Protein AF-A0A8J3J3B7-F1 (afdb_monomer_lite)

Foldseek 3Di:
DDDPPPQDPQPRNPQWDKDWDWDADPNDIFIFIFIAGRPPRHDNVVRVPDPRPRPGPPDDD

Radius of gyration: 15.86 Å; chains: 1; bounding box: 28×25×55 Å

Sequence (61 aa):
MSAPSTVCGTCLGSGEVLHIRSTVVDGRYRTLQGFEPCPRCGDPDEAAQRPTLGQESTGTD

Secondary structure (DSSP, 8-state):
-PPP--S-TTTTTSSEEEEEEEEEETTEEEEEEEEEE-TTT--HHHHTTS-----------

Organism: NCBI:txid519421

Structure (mmCIF, N/CA/C/O backbone):
data_AF-A0A8J3J3B7-F1
#
_entry.id   AF-A0A8J3J3B7-F1
#
loop_
_atom_site.group_PDB
_atom_site.id
_atom_site.type_symbol
_atom_site.label_atom_id
_atom_site.label_alt_id
_atom_site.label_comp_id
_atom_site.label_asym_id
_atom_site.label_entity_id
_atom_site.label_seq_id
_atom_site.pdbx_PDB_ins_code
_atom_site.Cartn_x
_atom_site.Cartn_y
_atom_site.Cartn_z
_atom_site.occupancy
_atom_site.B_iso_or_equiv
_atom_site.auth_seq_id
_atom_site.auth_comp_id
_atom_site.auth_asym_id
_atom_site.auth_atom_id
_atom_site.pdbx_PDB_model_num
ATOM 1 N N . MET A 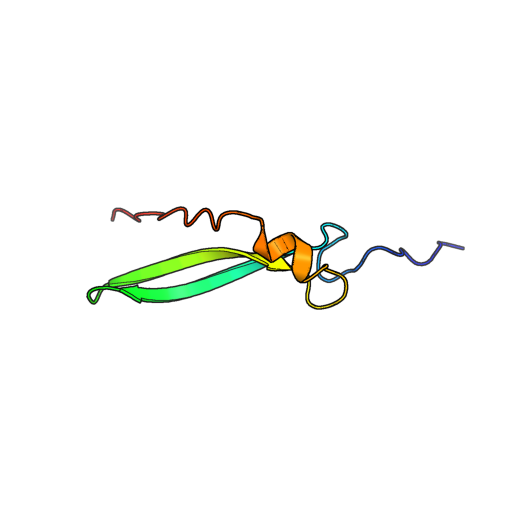1 1 ? 8.578 5.718 -32.983 1.00 39.47 1 MET A N 1
ATOM 2 C CA . MET A 1 1 ? 8.264 4.542 -32.145 1.00 39.47 1 MET A CA 1
ATOM 3 C C . MET A 1 1 ? 8.578 4.928 -30.710 1.00 39.47 1 MET A C 1
ATOM 5 O O . MET A 1 1 ? 9.743 5.159 -30.418 1.00 39.47 1 MET A O 1
ATOM 9 N N . SER A 1 2 ? 7.568 5.127 -29.863 1.00 46.47 2 SER A N 1
ATOM 10 C CA . SER A 1 2 ? 7.783 5.475 -28.452 1.00 46.47 2 SER A CA 1
ATOM 11 C C . SER A 1 2 ? 8.243 4.226 -27.704 1.00 46.47 2 SER A C 1
ATOM 13 O O . SER A 1 2 ? 7.574 3.197 -27.778 1.00 46.47 2 SER A O 1
ATOM 15 N N . ALA A 1 3 ? 9.405 4.288 -27.051 1.00 52.25 3 ALA A N 1
ATOM 16 C CA . ALA A 1 3 ? 9.913 3.188 -26.239 1.00 52.25 3 ALA A CA 1
ATOM 17 C C . ALA A 1 3 ? 8.893 2.841 -25.136 1.00 52.25 3 ALA A C 1
ATOM 19 O O . ALA A 1 3 ? 8.299 3.764 -24.569 1.00 52.25 3 ALA A O 1
ATOM 20 N N . PRO A 1 4 ? 8.664 1.552 -24.822 1.00 58.62 4 PRO A N 1
ATOM 21 C CA . PRO A 1 4 ? 7.844 1.195 -23.674 1.00 58.62 4 PRO A CA 1
ATOM 22 C C . PRO A 1 4 ? 8.496 1.807 -22.435 1.00 58.62 4 PRO A C 1
ATOM 24 O O . PRO A 1 4 ? 9.676 1.577 -22.170 1.00 58.62 4 PRO A O 1
ATOM 27 N N . SER A 1 5 ? 7.752 2.634 -21.704 1.00 61.59 5 SER A N 1
ATOM 28 C CA . SER A 1 5 ? 8.228 3.189 -20.444 1.00 61.59 5 SER A CA 1
ATOM 29 C C . SER A 1 5 ? 8.496 2.027 -19.490 1.00 61.59 5 SER A C 1
ATOM 31 O O . SER A 1 5 ? 7.561 1.392 -19.013 1.00 61.59 5 SER A O 1
ATOM 33 N N . THR A 1 6 ? 9.766 1.758 -19.193 1.00 76.56 6 THR A N 1
ATOM 34 C CA . THR A 1 6 ? 10.238 0.776 -18.196 1.00 76.56 6 THR A CA 1
ATOM 35 C C . THR A 1 6 ? 9.898 1.168 -16.754 1.00 76.56 6 THR A C 1
ATOM 37 O O . THR A 1 6 ? 10.350 0.537 -15.802 1.00 76.56 6 THR A O 1
ATOM 40 N N . VAL A 1 7 ? 9.095 2.215 -16.579 1.00 82.94 7 VAL A N 1
ATOM 41 C CA . VAL A 1 7 ? 8.636 2.705 -15.288 1.00 82.94 7 VAL A CA 1
ATOM 42 C C . VAL A 1 7 ? 7.468 1.843 -14.826 1.00 82.94 7 VAL A C 1
ATOM 44 O O . VAL A 1 7 ? 6.466 1.702 -15.528 1.00 82.94 7 VAL A O 1
ATOM 47 N N . CYS A 1 8 ? 7.578 1.275 -13.627 1.00 86.00 8 CYS A N 1
ATOM 48 C CA . CYS A 1 8 ? 6.480 0.545 -13.011 1.00 86.00 8 CYS A CA 1
ATOM 49 C C . CYS A 1 8 ? 5.286 1.485 -12.791 1.00 86.00 8 CYS A C 1
ATOM 51 O O . CYS A 1 8 ? 5.364 2.420 -11.998 1.00 86.00 8 CYS A O 1
ATOM 53 N N . GLY A 1 9 ? 4.162 1.224 -13.465 1.00 87.38 9 GLY A N 1
ATOM 54 C CA . GLY A 1 9 ? 2.961 2.062 -13.366 1.00 87.38 9 GLY A CA 1
ATOM 55 C C . GLY A 1 9 ? 2.286 2.046 -11.989 1.00 87.38 9 GLY A C 1
ATOM 56 O O . GLY A 1 9 ? 1.480 2.920 -11.701 1.00 87.38 9 GLY A O 1
ATOM 57 N N . THR A 1 10 ? 2.612 1.077 -11.128 1.00 88.56 10 THR A N 1
ATOM 58 C CA . THR A 1 10 ? 2.037 0.969 -9.776 1.00 88.56 10 THR A CA 1
ATOM 59 C C . THR A 1 10 ? 2.679 1.941 -8.786 1.00 88.56 10 THR A C 1
ATOM 61 O O . THR A 1 10 ? 1.973 2.514 -7.967 1.00 88.56 10 THR A O 1
ATOM 64 N N . CYS A 1 11 ? 3.996 2.144 -8.862 1.00 90.00 11 CYS A N 1
ATOM 65 C CA . CYS A 1 11 ? 4.731 3.081 -7.999 1.00 90.00 11 CYS A CA 1
ATOM 66 C C . CYS A 1 11 ? 5.260 4.309 -8.744 1.00 90.00 11 CYS 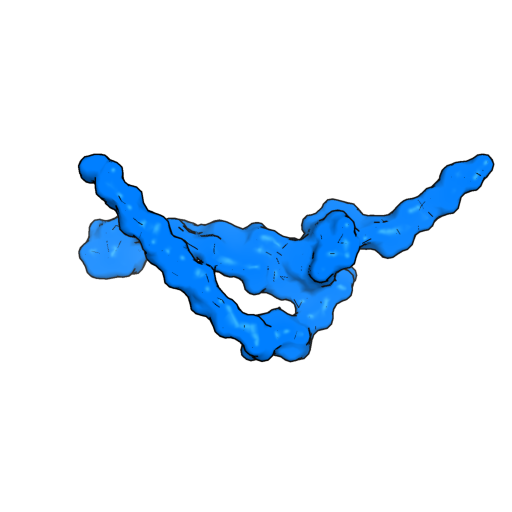A C 1
ATOM 68 O O . CYS A 1 11 ? 5.961 5.131 -8.168 1.00 90.00 11 CYS A O 1
ATOM 70 N N . LEU A 1 12 ? 4.985 4.420 -10.045 1.00 89.25 12 LEU A N 1
ATOM 71 C CA . LEU A 1 12 ? 5.492 5.491 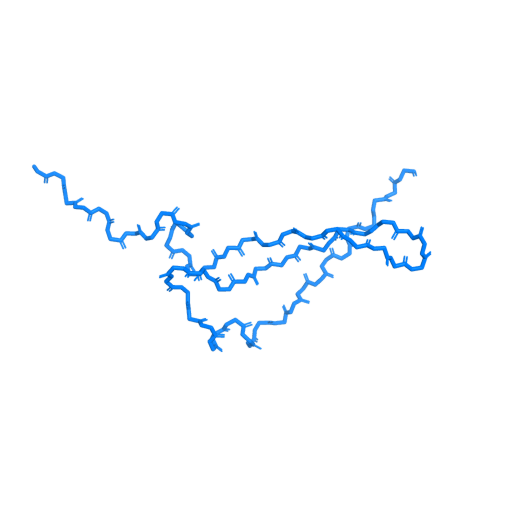-10.907 1.00 89.25 12 LEU A CA 1
ATOM 72 C C . LEU A 1 12 ? 7.029 5.614 -10.873 1.00 89.25 12 LEU A C 1
ATOM 74 O O . LEU A 1 12 ? 7.579 6.688 -11.096 1.00 89.25 12 LEU A O 1
ATOM 78 N N . GLY A 1 13 ? 7.722 4.500 -10.609 1.00 87.00 13 GLY A N 1
ATOM 79 C CA . GLY A 1 13 ? 9.184 4.431 -10.547 1.00 87.00 13 GLY A CA 1
ATOM 80 C C . GLY A 1 13 ? 9.807 4.754 -9.188 1.00 87.00 13 GLY A C 1
ATOM 81 O O . GLY A 1 13 ? 11.028 4.723 -9.094 1.00 87.00 13 GLY A O 1
ATOM 82 N N . SER A 1 14 ? 9.019 5.023 -8.141 1.00 87.12 14 SER A N 1
ATOM 83 C CA . SER A 1 14 ? 9.557 5.311 -6.799 1.00 87.12 14 SER A CA 1
ATOM 84 C C . SER A 1 14 ? 10.075 4.076 -6.055 1.00 87.12 14 SER A C 1
ATOM 86 O O . SER A 1 14 ? 10.810 4.217 -5.087 1.00 87.12 14 SER A O 1
ATOM 88 N N . GLY A 1 15 ? 9.650 2.874 -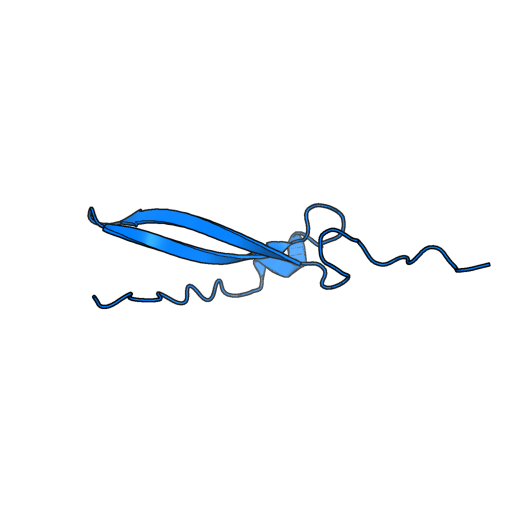6.463 1.00 88.81 15 GLY A N 1
ATOM 89 C CA . GLY A 1 15 ? 9.909 1.636 -5.721 1.00 88.81 15 GLY A CA 1
ATOM 90 C C . GLY A 1 15 ? 8.971 1.407 -4.528 1.00 88.81 15 GLY A C 1
ATOM 91 O O . GLY A 1 15 ? 8.958 0.308 -3.984 1.00 88.81 15 GLY A O 1
ATOM 92 N N . GLU A 1 16 ? 8.108 2.367 -4.187 1.00 90.75 16 GLU A N 1
ATOM 93 C CA . GLU A 1 16 ? 7.218 2.321 -3.018 1.00 90.75 16 GLU A CA 1
ATOM 94 C C . GLU A 1 16 ? 5.785 2.764 -3.354 1.00 90.75 16 GLU A C 1
ATOM 96 O O . GLU A 1 16 ? 5.529 3.461 -4.337 1.00 90.75 16 GLU A O 1
ATOM 101 N N . VAL A 1 17 ? 4.826 2.371 -2.522 1.00 90.88 17 VAL A N 1
ATOM 102 C CA . VAL A 1 17 ? 3.424 2.798 -2.596 1.00 90.88 17 VAL A CA 1
ATOM 103 C C . VAL A 1 17 ? 2.966 3.337 -1.246 1.00 90.88 17 VAL A C 1
ATOM 105 O O . VAL A 1 17 ? 3.381 2.846 -0.199 1.00 90.88 17 VAL A O 1
ATOM 108 N N . LEU A 1 18 ? 2.096 4.348 -1.261 1.00 89.38 18 LEU A N 1
ATOM 109 C CA . LEU A 1 18 ? 1.457 4.840 -0.044 1.00 89.38 18 LEU A CA 1
ATOM 110 C C . LEU A 1 18 ? 0.378 3.846 0.399 1.00 89.38 18 LEU A C 1
ATOM 112 O O . LEU A 1 18 ? -0.581 3.595 -0.332 1.00 89.38 18 LEU A O 1
ATOM 116 N N . HIS A 1 19 ? 0.511 3.321 1.610 1.00 88.00 19 HIS A N 1
ATOM 117 C CA . HIS A 1 19 ? -0.491 2.504 2.272 1.00 88.00 19 HIS A CA 1
ATOM 118 C C . HIS A 1 19 ? -1.206 3.339 3.337 1.00 88.00 19 HIS A C 1
ATOM 120 O O . HIS A 1 19 ? -0.583 3.903 4.237 1.00 88.00 19 HIS A O 1
ATOM 126 N N . ILE A 1 20 ? -2.535 3.399 3.246 1.00 89.88 20 ILE A N 1
ATOM 127 C CA . ILE A 1 20 ? -3.394 4.062 4.228 1.00 89.88 20 ILE A CA 1
ATOM 128 C C . ILE A 1 20 ? -4.289 3.008 4.876 1.00 89.88 20 ILE A C 1
ATOM 130 O O . ILE A 1 20 ? -5.006 2.295 4.176 1.00 89.88 20 ILE A O 1
ATOM 134 N N . ARG A 1 21 ? -4.258 2.899 6.208 1.00 89.69 21 ARG A N 1
ATOM 135 C CA . ARG A 1 21 ? -5.130 1.993 6.970 1.00 89.69 21 ARG A CA 1
ATOM 136 C C . ARG A 1 21 ? -5.848 2.744 8.076 1.00 89.69 21 ARG A C 1
ATOM 138 O O . ARG A 1 21 ? -5.244 3.543 8.786 1.00 89.69 21 ARG A O 1
ATOM 145 N N . SER A 1 22 ? -7.123 2.436 8.261 1.00 91.38 22 SER A N 1
ATOM 146 C CA . SER A 1 22 ? -7.888 2.892 9.419 1.00 91.38 22 SER A CA 1
ATOM 147 C C . SER A 1 22 ? -7.914 1.794 10.474 1.00 91.38 22 SER A C 1
ATOM 149 O O . SER A 1 22 ? -8.141 0.627 10.163 1.00 91.38 22 SER A O 1
ATOM 151 N N . THR A 1 23 ? -7.676 2.166 11.725 1.00 90.19 23 THR A N 1
ATOM 152 C CA . THR A 1 23 ? -7.729 1.259 12.873 1.00 90.19 23 THR A CA 1
ATOM 153 C C . THR A 1 23 ? -8.422 1.941 14.047 1.00 90.19 23 THR A C 1
ATOM 155 O O . THR A 1 23 ? -8.549 3.165 14.074 1.00 90.19 23 THR A O 1
ATOM 158 N N . VAL A 1 24 ? -8.889 1.158 15.015 1.00 93.88 24 VAL A N 1
ATOM 159 C CA . VAL A 1 24 ? -9.460 1.672 16.261 1.00 93.88 24 VAL A CA 1
ATOM 160 C C . VAL A 1 24 ? -8.437 1.471 17.371 1.00 93.88 24 VAL A C 1
ATOM 162 O O . VAL A 1 24 ? -8.066 0.341 17.675 1.00 93.88 24 VAL A O 1
ATOM 165 N N . VAL A 1 25 ? -7.990 2.570 17.978 1.00 89.38 25 VAL A N 1
ATOM 166 C CA . VAL A 1 25 ? -7.073 2.574 19.128 1.00 89.38 25 VAL A CA 1
ATOM 167 C C . VAL A 1 25 ? -7.763 3.325 20.255 1.00 89.38 25 VAL A C 1
ATOM 169 O O . VAL A 1 25 ? -8.212 4.454 20.055 1.00 89.38 25 VAL A O 1
ATOM 172 N N . ASP A 1 26 ? -7.901 2.683 21.415 1.00 91.75 26 ASP A N 1
ATOM 173 C CA . ASP A 1 26 ? -8.591 3.234 22.591 1.00 91.75 26 ASP A CA 1
ATOM 174 C C . ASP A 1 26 ? -10.012 3.746 22.287 1.00 91.75 26 ASP A C 1
ATOM 176 O O . ASP A 1 26 ? -10.440 4.803 22.749 1.00 91.75 26 ASP A O 1
ATOM 180 N N . GLY A 1 27 ? -10.748 3.011 21.445 1.00 92.50 27 GLY A N 1
ATOM 181 C CA . GLY A 1 27 ? -12.120 3.357 21.053 1.00 92.50 27 GLY A CA 1
ATOM 182 C C . GLY A 1 27 ? -12.237 4.538 20.084 1.00 92.50 27 GLY A C 1
ATOM 183 O O . GLY A 1 27 ? -13.350 4.967 19.787 1.00 92.50 27 GLY A O 1
ATOM 184 N N . ARG A 1 28 ? -11.119 5.061 19.565 1.00 94.06 28 ARG A N 1
ATOM 185 C CA . ARG A 1 28 ? -11.092 6.149 18.579 1.00 94.06 28 ARG A CA 1
ATOM 186 C C . ARG A 1 28 ? -10.578 5.654 17.234 1.00 94.06 28 ARG A C 1
ATOM 188 O O . ARG A 1 28 ? -9.595 4.915 17.176 1.00 94.06 28 ARG A O 1
ATOM 195 N N . TYR A 1 29 ? -11.218 6.095 16.153 1.00 92.38 29 TYR A N 1
ATOM 196 C CA . TYR A 1 29 ? -10.715 5.862 14.802 1.00 92.38 29 TYR A CA 1
ATOM 197 C C . TYR A 1 29 ? -9.429 6.653 14.586 1.00 92.38 29 TYR A C 1
ATOM 199 O O . TYR A 1 29 ? -9.377 7.858 14.826 1.00 92.38 29 TYR A O 1
ATOM 207 N N . ARG A 1 30 ? -8.395 5.965 14.116 1.00 90.50 30 ARG A N 1
ATOM 208 C CA . ARG A 1 30 ? -7.122 6.550 13.712 1.00 90.50 30 ARG A CA 1
ATOM 209 C C . ARG A 1 30 ? -6.804 6.124 12.289 1.00 90.50 30 ARG A C 1
ATOM 211 O O . ARG A 1 30 ? -7.044 4.977 11.910 1.00 90.50 30 ARG A O 1
ATOM 218 N N . THR A 1 31 ? -6.231 7.042 11.523 1.00 91.25 31 THR A N 1
ATOM 219 C CA . THR A 1 31 ? -5.704 6.763 10.188 1.00 91.25 31 THR A CA 1
ATOM 220 C C . THR A 1 31 ? -4.190 6.698 10.274 1.00 91.25 31 THR A C 1
ATOM 222 O O . THR A 1 31 ? -3.548 7.643 10.720 1.00 91.25 31 THR A O 1
ATOM 225 N N . LEU A 1 32 ? -3.630 5.573 9.847 1.00 87.81 32 LEU A N 1
ATOM 226 C CA . LEU A 1 32 ? -2.200 5.352 9.725 1.00 87.81 32 LEU A CA 1
ATOM 227 C C . LEU A 1 32 ? -1.830 5.449 8.250 1.00 87.81 32 LEU A C 1
ATOM 229 O O . LEU A 1 32 ? -2.474 4.825 7.404 1.00 87.81 32 LEU A O 1
ATOM 233 N N . GLN A 1 33 ? -0.802 6.235 7.954 1.00 89.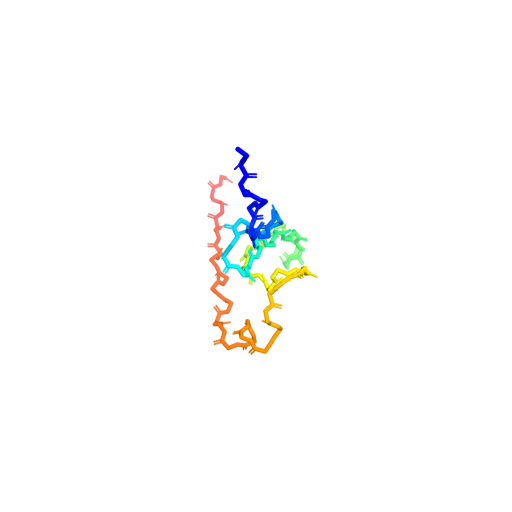94 33 GLN A N 1
ATOM 234 C CA . GLN A 1 33 ? -0.234 6.368 6.618 1.00 89.94 33 GLN A CA 1
ATOM 235 C C . GLN A 1 33 ? 1.237 5.972 6.675 1.00 89.94 33 GLN A C 1
ATOM 237 O O . GLN A 1 33 ? 1.946 6.353 7.605 1.00 89.94 33 GLN A O 1
ATOM 242 N N . GLY A 1 34 ? 1.687 5.204 5.690 1.00 87.31 34 GLY A N 1
ATOM 243 C CA . GLY A 1 34 ? 3.081 4.804 5.564 1.00 87.31 34 GLY A CA 1
ATOM 244 C C . GLY A 1 34 ? 3.402 4.388 4.138 1.00 87.31 34 GLY A C 1
ATOM 245 O O . GLY A 1 34 ? 2.509 4.006 3.387 1.00 87.31 34 GLY A O 1
ATOM 246 N N . PHE A 1 35 ? 4.669 4.480 3.756 1.00 87.94 35 PHE A N 1
ATOM 247 C CA . PHE A 1 35 ? 5.139 3.928 2.491 1.00 87.94 35 PHE A CA 1
ATOM 248 C C . PHE A 1 35 ? 5.550 2.469 2.694 1.00 87.94 35 PHE A C 1
ATOM 250 O O . PHE A 1 35 ? 6.196 2.134 3.684 1.00 87.94 35 PHE A O 1
ATOM 257 N N . GLU A 1 36 ? 5.150 1.608 1.765 1.00 88.81 36 GLU A N 1
ATOM 258 C CA . GLU A 1 36 ? 5.522 0.193 1.712 1.00 88.81 36 GLU A CA 1
ATOM 259 C C . GLU A 1 36 ? 6.192 -0.105 0.357 1.00 88.81 36 GLU A C 1
ATOM 261 O O . GLU A 1 36 ? 5.934 0.620 -0.613 1.00 88.81 36 GLU A O 1
ATOM 266 N N . PRO A 1 37 ? 7.018 -1.166 0.239 1.00 90.81 37 PRO A N 1
ATOM 267 C CA . PRO A 1 37 ? 7.569 -1.581 -1.045 1.00 90.81 37 PRO A CA 1
ATOM 268 C C . PRO A 1 37 ? 6.471 -1.737 -2.086 1.00 90.81 37 PRO A C 1
ATOM 270 O O . PRO A 1 37 ? 5.402 -2.295 -1.823 1.00 90.81 37 PRO A O 1
ATOM 273 N N . CYS A 1 38 ? 6.745 -1.294 -3.307 1.00 90.25 38 CYS A N 1
ATOM 274 C CA . CYS A 1 38 ? 5.840 -1.532 -4.410 1.00 90.25 38 CYS A CA 1
ATOM 275 C C . CYS A 1 38 ? 5.669 -3.047 -4.613 1.00 90.25 38 CYS A C 1
ATOM 277 O O . CYS A 1 38 ? 6.650 -3.732 -4.900 1.00 90.25 38 CYS A O 1
ATOM 279 N N . PRO A 1 39 ? 4.439 -3.586 -4.608 1.00 87.88 39 PRO A N 1
ATOM 280 C CA . PRO A 1 39 ? 4.209 -5.030 -4.721 1.00 87.88 39 PRO A CA 1
ATOM 281 C C . PRO A 1 39 ? 4.613 -5.619 -6.084 1.00 87.88 39 PRO A C 1
ATOM 283 O O . PRO A 1 39 ? 4.540 -6.828 -6.287 1.00 87.88 39 PRO A O 1
ATOM 286 N N . ARG A 1 40 ? 4.972 -4.771 -7.056 1.00 88.75 40 ARG A N 1
ATOM 287 C CA . ARG A 1 40 ? 5.371 -5.179 -8.409 1.00 88.75 40 ARG A CA 1
ATOM 288 C C . ARG A 1 40 ? 6.871 -5.099 -8.663 1.00 88.75 40 ARG A C 1
ATOM 290 O O . ARG A 1 40 ? 7.356 -5.855 -9.496 1.00 88.75 40 ARG A O 1
ATOM 297 N N . CYS A 1 41 ? 7.575 -4.170 -8.023 1.00 89.62 41 CYS A N 1
ATOM 298 C CA . CYS A 1 41 ? 8.983 -3.897 -8.329 1.00 89.62 41 CYS A CA 1
ATOM 299 C C . CYS A 1 41 ? 9.787 -3.322 -7.155 1.00 89.62 41 CYS A C 1
ATOM 301 O O . CYS A 1 41 ? 10.929 -2.928 -7.363 1.00 89.62 41 CYS A O 1
ATOM 303 N N . GLY A 1 42 ? 9.179 -3.165 -5.978 1.00 85.69 42 GLY A N 1
ATOM 304 C CA . GLY A 1 42 ? 9.855 -2.657 -4.791 1.00 85.69 42 GLY A CA 1
ATOM 305 C C . GLY A 1 42 ? 10.667 -3.759 -4.132 1.00 85.69 42 GLY A C 1
ATOM 306 O O . GLY A 1 42 ? 10.242 -4.916 -4.127 1.00 85.69 42 GLY A O 1
ATOM 307 N N . ASP A 1 43 ? 11.821 -3.394 -3.586 1.00 83.25 43 ASP A N 1
ATOM 308 C CA . ASP A 1 43 ? 12.655 -4.307 -2.816 1.00 83.25 43 ASP A CA 1
ATOM 309 C C . ASP A 1 43 ? 12.086 -4.442 -1.387 1.00 83.25 43 ASP A C 1
ATOM 311 O O . ASP A 1 43 ? 11.988 -3.441 -0.666 1.00 83.25 43 ASP A O 1
ATOM 315 N N . PRO A 1 44 ? 11.656 -5.646 -0.965 1.00 70.31 44 PRO A N 1
ATOM 316 C CA . PRO A 1 44 ? 11.121 -5.857 0.375 1.00 70.31 44 PRO A CA 1
ATOM 317 C C . PRO A 1 44 ? 12.158 -5.642 1.489 1.00 70.31 44 PRO A C 1
ATOM 319 O O . PRO A 1 44 ? 11.761 -5.293 2.603 1.00 70.31 44 PRO A O 1
ATOM 322 N N . ASP A 1 45 ? 13.456 -5.798 1.209 1.00 68.81 45 ASP A N 1
ATOM 323 C CA . ASP A 1 45 ? 14.519 -5.655 2.211 1.00 68.81 45 ASP A CA 1
ATOM 324 C C . ASP A 1 45 ? 14.883 -4.180 2.472 1.00 68.81 45 ASP A C 1
ATOM 326 O O . ASP A 1 45 ? 15.369 -3.834 3.555 1.00 68.81 45 ASP A O 1
ATOM 330 N N . GLU A 1 46 ? 14.593 -3.287 1.518 1.00 63.81 46 GLU A N 1
ATOM 331 C CA . GLU A 1 46 ? 14.879 -1.851 1.622 1.00 63.81 46 GLU A CA 1
ATOM 332 C C . GLU A 1 46 ? 13.849 -1.112 2.501 1.00 63.81 46 GLU A C 1
ATOM 334 O O . GLU A 1 46 ? 14.208 -0.231 3.288 1.00 63.81 46 GLU A O 1
ATOM 339 N N . ALA A 1 47 ? 12.568 -1.503 2.466 1.00 57.56 47 ALA A N 1
ATOM 340 C CA . ALA A 1 47 ? 11.544 -0.842 3.287 1.00 57.56 47 ALA A CA 1
ATOM 341 C C . ALA A 1 47 ? 11.567 -1.240 4.766 1.00 57.56 47 ALA A C 1
ATOM 343 O O . ALA A 1 47 ? 11.107 -0.469 5.606 1.00 57.56 47 ALA A O 1
ATOM 344 N N . ALA A 1 48 ? 12.137 -2.399 5.112 1.00 54.88 48 ALA A N 1
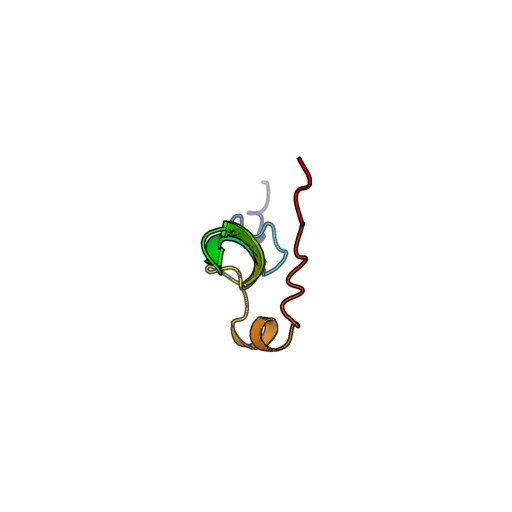ATOM 345 C CA . ALA A 1 48 ? 12.305 -2.812 6.507 1.00 54.88 48 ALA A CA 1
ATOM 346 C C . ALA A 1 48 ? 13.245 -1.879 7.302 1.00 54.88 48 ALA A C 1
ATOM 348 O O . ALA A 1 48 ? 13.256 -1.908 8.531 1.00 54.88 48 ALA A O 1
ATOM 349 N N . GLN A 1 49 ? 14.030 -1.046 6.609 1.00 53.50 49 GLN A N 1
ATOM 350 C CA . GLN A 1 49 ? 15.026 -0.149 7.202 1.00 53.50 49 GLN A CA 1
ATOM 351 C C . GLN A 1 49 ? 14.525 1.290 7.365 1.00 53.50 49 GLN A C 1
ATOM 353 O O . GLN A 1 49 ? 15.194 2.105 8.004 1.00 53.50 49 GLN A O 1
ATOM 358 N N . ARG A 1 50 ? 13.348 1.625 6.823 1.00 56.59 50 ARG A N 1
ATOM 359 C CA . ARG A 1 50 ? 12.778 2.964 6.962 1.00 56.59 50 ARG A CA 1
ATOM 360 C C . ARG A 1 50 ? 11.937 3.043 8.233 1.00 56.59 50 ARG A C 1
ATOM 362 O O . ARG A 1 50 ? 11.014 2.247 8.399 1.00 56.59 50 ARG A O 1
ATOM 369 N N . PRO A 1 51 ? 12.215 3.995 9.142 1.00 45.88 51 PRO A N 1
ATOM 370 C CA . PRO A 1 51 ? 11.365 4.188 10.301 1.00 45.88 51 PRO A CA 1
ATOM 371 C C . PRO A 1 51 ? 9.967 4.550 9.807 1.00 45.88 51 PRO A C 1
ATOM 373 O O . PRO A 1 51 ? 9.797 5.510 9.053 1.00 45.88 51 PRO A O 1
ATOM 376 N N . THR A 1 52 ? 8.967 3.779 10.228 1.00 54.06 52 THR A N 1
ATOM 377 C CA . THR A 1 52 ? 7.561 4.109 10.023 1.00 54.06 52 THR A CA 1
ATOM 378 C C . THR A 1 52 ? 7.299 5.422 10.755 1.00 54.06 52 THR A C 1
ATOM 380 O O . THR A 1 52 ? 7.041 5.440 11.957 1.00 54.06 52 THR A O 1
ATOM 383 N N . LEU A 1 53 ? 7.431 6.549 10.054 1.00 47.38 53 LEU A N 1
ATOM 384 C CA . LEU A 1 53 ? 6.986 7.855 10.522 1.00 47.38 53 LEU A CA 1
ATOM 385 C C . LEU A 1 53 ? 5.460 7.802 10.558 1.00 47.38 53 LEU A C 1
ATOM 387 O O . LEU A 1 53 ? 4.778 8.242 9.639 1.00 47.38 53 LEU A O 1
ATOM 391 N N . GLY A 1 54 ? 4.925 7.208 11.623 1.00 45.56 54 GLY A N 1
ATOM 392 C CA . GLY A 1 54 ? 3.540 7.381 12.011 1.00 45.56 54 GLY A CA 1
ATOM 393 C C . GLY A 1 54 ? 3.346 8.850 12.351 1.00 45.56 54 GLY A C 1
ATOM 394 O O . GLY A 1 54 ? 3.480 9.246 13.504 1.00 45.56 54 GLY A O 1
ATOM 395 N N . GLN A 1 55 ? 3.083 9.680 11.343 1.00 48.03 55 GLN A N 1
ATOM 396 C CA . GLN A 1 55 ? 2.539 11.003 11.586 1.00 48.03 55 GLN A CA 1
ATOM 397 C C . GLN A 1 55 ? 1.102 10.804 12.062 1.00 48.03 55 GLN A C 1
ATOM 399 O O . GLN A 1 55 ? 0.173 10.659 11.267 1.00 48.03 55 GLN A O 1
ATOM 404 N N . GLU A 1 56 ? 0.935 10.760 13.385 1.00 44.34 56 GLU A N 1
ATOM 405 C CA . GLU A 1 56 ? -0.345 10.995 14.041 1.00 44.34 56 GLU A CA 1
ATOM 406 C C . GLU A 1 56 ? -0.856 12.361 13.580 1.00 44.34 56 GLU A C 1
ATOM 408 O O . GLU A 1 56 ? -0.456 13.408 14.081 1.00 44.34 56 GLU A O 1
ATOM 413 N N . SER A 1 57 ? -1.732 12.356 12.580 1.00 48.50 57 SER A N 1
ATOM 414 C CA . SER A 1 57 ? -2.579 13.507 12.311 1.00 48.50 57 SER A CA 1
ATOM 415 C C . SER A 1 57 ? -3.707 13.449 13.332 1.00 48.50 57 SER A C 1
ATOM 417 O O . SER A 1 57 ? -4.726 12.795 13.110 1.00 48.50 57 SER A O 1
ATOM 419 N N . THR A 1 58 ? -3.504 14.066 14.496 1.00 44.41 58 THR A N 1
ATOM 420 C CA . THR A 1 58 ? -4.585 14.358 15.437 1.00 44.41 58 THR A CA 1
ATOM 421 C C . THR A 1 58 ? -5.507 15.361 14.754 1.00 44.41 58 THR A C 1
ATOM 423 O O . THR A 1 58 ? -5.259 16.563 14.764 1.00 44.41 58 THR A O 1
ATOM 426 N N . GLY A 1 59 ? -6.550 14.859 14.092 1.00 43.12 59 GLY A N 1
ATOM 427 C CA . GLY A 1 59 ? -7.661 15.693 13.661 1.00 43.12 59 GLY A CA 1
ATOM 428 C C . GLY A 1 59 ? -8.331 16.272 14.902 1.00 43.12 59 GLY A C 1
ATOM 429 O O . GLY A 1 59 ? -8.943 15.535 15.671 1.00 43.12 59 GLY A O 1
ATOM 430 N N . THR A 1 60 ? -8.147 17.567 15.132 1.00 41.38 60 THR A N 1
ATOM 431 C CA . THR A 1 60 ? -8.990 18.364 16.023 1.00 41.38 60 THR A CA 1
ATOM 432 C C . THR A 1 60 ? -10.195 18.847 15.232 1.00 41.38 60 THR A C 1
ATOM 434 O O . THR A 1 60 ? -10.030 19.697 14.357 1.00 41.38 60 THR A O 1
ATOM 437 N N . ASP A 1 61 ? -11.367 18.314 15.561 1.00 38.78 61 ASP A N 1
ATOM 438 C CA . ASP A 1 61 ? -12.653 19.014 15.474 1.00 38.78 61 ASP A CA 1
ATOM 439 C C . ASP A 1 61 ? -13.464 18.642 16.727 1.00 38.78 61 ASP A C 1
ATOM 441 O O . ASP A 1 61 ? -13.577 17.420 17.001 1.00 38.78 61 ASP A O 1
#

pLDDT: mean 74.8, std 19.04, range [38.78, 94.06]